Protein AF-A0A106QCA4-F1 (afdb_monomer_lite)

Organism: NCBI:txid101571

Sequence (161 aa):
MGLGQDSAREPAKLKNLRLSDPLVQQKYLNEPDMLRFLRGTYSEACTRGLVKNAADNIRLDAKGRYTDEQKKAAKLLVESNRVWKMTSFEMEALYGAGYLNAANYCDCIMKEVSDQDLVNPKKGLDAVEKISKPAQTACEQNAQETTKRQMDERKKADKKN

pLDDT: mean 80.52, std 16.02, range [28.75, 94.88]

Radius of gyration: 18.07 Å; chains: 1; bounding box: 36×43×49 Å

Structure (mmCIF, N/CA/C/O backbone):
data_AF-A0A106QCA4-F1
#
_entry.id   AF-A0A106QCA4-F1
#
loop_
_atom_site.group_PDB
_atom_site.id
_atom_site.type_symbol
_atom_site.label_atom_id
_atom_site.label_alt_id
_atom_site.label_comp_id
_atom_site.label_asym_id
_atom_site.label_entity_id
_atom_site.label_seq_id
_atom_site.pdbx_PDB_ins_code
_atom_site.Cartn_x
_atom_site.Cartn_y
_atom_site.Cartn_z
_atom_site.occupancy
_atom_site.B_iso_or_equiv
_atom_site.auth_seq_id
_atom_site.auth_comp_id
_atom_site.auth_asym_id
_atom_site.auth_atom_id
_atom_site.pdbx_PDB_model_num
ATOM 1 N N . MET A 1 1 ? -11.775 28.463 -13.783 1.00 31.53 1 MET A N 1
ATOM 2 C CA . MET A 1 1 ? -10.836 27.427 -14.264 1.00 31.53 1 MET A CA 1
ATOM 3 C C . MET A 1 1 ? -10.909 26.284 -13.266 1.00 31.53 1 MET A C 1
ATOM 5 O O . MET A 1 1 ? -10.457 26.450 -12.142 1.00 31.53 1 MET A O 1
ATOM 9 N N . GLY A 1 2 ? -11.686 25.248 -13.592 1.00 28.75 2 GLY A N 1
ATOM 10 C CA . GLY A 1 2 ? -12.191 24.271 -12.623 1.00 28.75 2 GLY A CA 1
ATOM 11 C C . GLY A 1 2 ? -11.191 23.159 -12.326 1.00 28.75 2 GLY A C 1
ATOM 12 O O . GLY A 1 2 ? -10.669 22.534 -13.243 1.00 28.75 2 GLY A O 1
ATOM 13 N N . LEU A 1 3 ? -10.949 22.947 -11.032 1.00 31.91 3 LEU A N 1
ATOM 14 C CA . LEU A 1 3 ? -10.214 21.829 -10.448 1.00 31.91 3 LEU A CA 1
ATOM 15 C C . LEU A 1 3 ? -10.835 20.510 -10.927 1.00 31.91 3 LEU A C 1
ATOM 17 O O . LEU A 1 3 ? -12.044 20.328 -10.802 1.00 31.91 3 LEU A O 1
ATOM 21 N N . GLY A 1 4 ? -10.004 19.632 -11.496 1.00 31.44 4 GLY A N 1
ATOM 22 C CA . GLY A 1 4 ? -10.378 18.370 -12.137 1.00 31.44 4 GLY A CA 1
ATOM 23 C C . GLY A 1 4 ? -11.104 17.388 -11.219 1.00 31.44 4 GLY A C 1
ATOM 24 O O . GLY A 1 4 ? -10.513 16.429 -10.733 1.00 31.44 4 GLY A O 1
ATOM 25 N N . GLN A 1 5 ? -12.403 17.614 -11.038 1.00 37.41 5 GLN A N 1
ATOM 26 C CA . GLN A 1 5 ? -13.389 16.667 -10.526 1.00 37.41 5 GLN A CA 1
ATOM 27 C C . GLN A 1 5 ? -13.937 15.787 -11.656 1.00 37.41 5 GLN A C 1
ATOM 29 O O . GLN A 1 5 ? -15.147 15.628 -11.805 1.00 37.41 5 GLN A O 1
ATOM 34 N N . ASP A 1 6 ? -13.050 15.188 -12.447 1.00 32.44 6 ASP A N 1
ATOM 35 C CA . ASP A 1 6 ? -13.451 14.043 -13.249 1.00 32.44 6 ASP A CA 1
ATOM 36 C C . ASP A 1 6 ? -13.259 12.797 -12.383 1.00 32.44 6 ASP A C 1
ATOM 38 O O . ASP A 1 6 ? -12.152 12.473 -11.954 1.00 32.44 6 ASP A O 1
ATOM 42 N N . SER A 1 7 ? -14.384 12.131 -12.100 1.00 32.94 7 SER A N 1
ATOM 43 C CA . SER A 1 7 ? -14.508 10.771 -11.562 1.00 32.94 7 SER A CA 1
ATOM 44 C C . SER A 1 7 ? -13.364 9.865 -12.011 1.00 32.94 7 SER A C 1
ATOM 46 O O . SER A 1 7 ? -12.904 10.060 -13.132 1.00 32.94 7 SER A O 1
ATOM 48 N N . ALA A 1 8 ? -13.008 8.840 -11.223 1.00 36.81 8 ALA A N 1
ATOM 49 C CA . ALA A 1 8 ? -12.078 7.763 -11.580 1.00 36.81 8 ALA A CA 1
ATOM 50 C C . ALA A 1 8 ? -12.322 7.219 -13.001 1.00 36.81 8 ALA A C 1
ATOM 52 O O . ALA A 1 8 ? -12.963 6.191 -13.211 1.00 36.81 8 ALA A O 1
ATOM 53 N N . ARG A 1 9 ? -11.806 7.926 -14.003 1.00 33.59 9 ARG A N 1
ATOM 54 C CA . ARG A 1 9 ? -11.584 7.388 -15.318 1.00 33.59 9 ARG A CA 1
ATOM 55 C C . ARG A 1 9 ? -10.442 6.436 -15.076 1.00 33.59 9 ARG A C 1
ATOM 57 O O . ARG A 1 9 ? -9.385 6.832 -14.582 1.00 33.59 9 ARG A O 1
ATOM 64 N N . GLU A 1 10 ? -10.718 5.170 -15.369 1.00 34.97 10 GLU A N 1
ATOM 65 C CA . GLU A 1 10 ? -9.694 4.183 -15.673 1.00 34.97 10 GLU A CA 1
ATOM 66 C C . GLU A 1 10 ? -8.482 4.890 -16.297 1.00 34.97 10 GLU A C 1
ATOM 68 O O . GLU A 1 10 ? -8.707 5.770 -17.145 1.00 34.97 10 GLU A O 1
ATOM 73 N N . PRO A 1 11 ? -7.237 4.529 -15.913 1.00 40.16 11 PRO A N 1
ATOM 74 C CA . PRO A 1 11 ? -6.040 4.921 -16.650 1.00 40.16 11 PRO A CA 1
ATOM 75 C C . PRO A 1 11 ? -6.376 5.049 -18.123 1.00 40.16 11 PRO A C 1
ATOM 77 O O . PRO A 1 11 ? -6.956 4.094 -18.649 1.00 40.16 11 PRO A O 1
ATOM 80 N N . ALA A 1 12 ? -6.111 6.212 -18.737 1.00 38.03 12 ALA A N 1
ATOM 81 C CA . ALA A 1 12 ? -6.494 6.504 -20.115 1.00 38.03 12 ALA A CA 1
ATOM 82 C C . ALA A 1 12 ? -6.367 5.226 -20.944 1.00 38.03 12 ALA A C 1
ATOM 84 O O . ALA A 1 12 ? -5.253 4.734 -21.126 1.00 38.03 12 ALA A O 1
ATOM 85 N N . LYS A 1 13 ? -7.511 4.619 -21.316 1.00 39.84 13 LYS A N 1
ATOM 86 C CA . LYS A 1 13 ? -7.515 3.309 -21.966 1.00 39.84 13 LYS A CA 1
ATOM 87 C C . LYS A 1 13 ? -6.639 3.431 -23.197 1.00 39.84 13 LYS A C 1
ATOM 89 O O . LYS A 1 13 ? -7.073 3.967 -24.217 1.00 39.84 13 LYS A O 1
ATOM 94 N N . LEU A 1 14 ? -5.436 2.874 -23.126 1.00 45.75 14 LEU A N 1
ATOM 95 C CA . LEU A 1 14 ? -4.770 2.325 -24.286 1.00 45.75 14 LEU A CA 1
ATOM 96 C C . LEU A 1 14 ? -5.705 1.207 -24.753 1.00 45.75 14 LEU A C 1
ATOM 98 O O . LEU A 1 14 ? -5.630 0.085 -24.261 1.00 45.75 14 LEU A O 1
ATOM 102 N N . LYS A 1 15 ? -6.713 1.565 -25.558 1.00 45.00 15 LYS A N 1
ATOM 103 C CA . LYS A 1 15 ? -7.818 0.687 -25.955 1.00 45.00 15 LYS A CA 1
ATOM 104 C C . LYS A 1 15 ? -7.229 -0.667 -26.384 1.00 45.00 15 LYS A C 1
ATOM 106 O O . LYS A 1 15 ? -6.527 -0.739 -27.383 1.00 45.00 15 LYS A O 1
ATOM 111 N N . ASN A 1 16 ? -7.502 -1.706 -25.590 1.00 53.22 16 ASN A N 1
ATOM 112 C CA . ASN A 1 16 ? -7.106 -3.114 -25.767 1.00 53.22 16 ASN A CA 1
ATOM 113 C C . ASN A 1 16 ? -5.638 -3.512 -25.507 1.00 53.22 16 ASN A C 1
ATOM 115 O O . ASN A 1 16 ? -5.304 -4.682 -25.692 1.00 53.22 16 ASN A O 1
ATOM 119 N N . LEU A 1 17 ? -4.772 -2.616 -25.032 1.00 56.44 17 LEU A N 1
ATOM 120 C CA . LEU A 1 17 ? -3.368 -2.946 -24.772 1.00 56.44 17 LEU A CA 1
ATOM 121 C C . LEU A 1 17 ? -3.192 -3.532 -23.366 1.00 56.44 17 LEU A C 1
ATOM 123 O O . LEU A 1 17 ? -3.406 -2.867 -22.354 1.00 56.44 17 LEU A O 1
ATOM 127 N N . ARG A 1 18 ? -2.823 -4.813 -23.308 1.00 70.38 18 ARG A N 1
ATOM 128 C CA . ARG A 1 18 ? -2.557 -5.527 -22.056 1.00 70.38 18 ARG A CA 1
ATOM 129 C C . ARG A 1 18 ? -1.113 -5.276 -21.640 1.00 70.38 18 ARG A C 1
ATOM 131 O O . ARG A 1 18 ? -0.222 -5.398 -22.468 1.00 70.38 18 ARG A O 1
ATOM 138 N N . LEU A 1 19 ? -0.862 -5.052 -20.350 1.00 74.88 19 LEU A N 1
ATOM 139 C CA . LEU A 1 19 ? 0.504 -4.968 -19.810 1.00 74.88 19 LEU A CA 1
ATOM 140 C C . LEU A 1 19 ? 1.320 -6.257 -20.071 1.00 74.88 19 LEU A C 1
ATOM 142 O O . LEU A 1 19 ? 2.540 -6.256 -20.020 1.00 74.88 19 LEU A O 1
ATOM 146 N N . SER A 1 20 ? 0.661 -7.376 -20.391 1.00 77.75 20 SER A N 1
ATOM 147 C CA . SER A 1 20 ? 1.316 -8.613 -20.833 1.00 77.75 20 SER A CA 1
ATOM 148 C C . SER A 1 20 ? 1.948 -8.535 -22.231 1.00 77.75 20 SER A C 1
ATOM 150 O O . SER A 1 20 ? 2.682 -9.449 -22.593 1.00 77.75 20 SER A O 1
ATOM 152 N N . ASP A 1 21 ? 1.624 -7.517 -23.031 1.00 83.25 21 ASP A N 1
ATOM 153 C CA . ASP A 1 21 ? 2.184 -7.308 -24.367 1.00 83.25 21 ASP A CA 1
ATOM 154 C C . ASP A 1 21 ? 3.584 -6.662 -24.267 1.00 83.25 21 ASP A C 1
ATOM 156 O O . ASP A 1 21 ? 3.709 -5.580 -23.683 1.00 83.25 21 ASP A O 1
ATOM 160 N N . PRO A 1 22 ? 4.639 -7.275 -24.839 1.00 84.81 22 PRO A N 1
ATOM 161 C CA . PRO A 1 22 ? 6.000 -6.739 -24.797 1.00 84.81 22 PRO A CA 1
ATOM 162 C C . PRO A 1 22 ? 6.147 -5.310 -25.339 1.00 84.81 22 PRO A C 1
ATOM 164 O O . PRO A 1 22 ? 6.925 -4.531 -24.789 1.00 84.81 22 PRO A O 1
ATOM 167 N N . LEU A 1 23 ? 5.392 -4.929 -26.377 1.00 85.00 23 LEU A N 1
ATOM 168 C CA . LEU A 1 23 ? 5.458 -3.575 -26.945 1.00 85.00 23 LEU A CA 1
ATOM 169 C C . LEU A 1 23 ? 4.866 -2.538 -25.988 1.00 85.00 23 LEU A C 1
ATOM 171 O O . LEU A 1 23 ? 5.344 -1.407 -25.901 1.00 85.00 23 LEU A O 1
ATOM 175 N N . VAL A 1 24 ? 3.847 -2.937 -25.228 1.00 83.88 24 VAL A N 1
ATOM 176 C CA . VAL A 1 24 ? 3.257 -2.103 -24.179 1.00 83.88 24 VAL A CA 1
ATOM 177 C C . VAL A 1 24 ? 4.254 -1.934 -23.043 1.00 83.88 24 VAL A C 1
ATOM 179 O O . VAL A 1 24 ? 4.491 -0.808 -22.622 1.00 83.88 24 VAL A O 1
ATOM 182 N N . GLN A 1 25 ? 4.901 -3.014 -22.598 1.00 87.25 25 GLN A N 1
ATOM 183 C CA . GLN A 1 25 ? 5.939 -2.955 -21.561 1.00 87.25 25 GLN A CA 1
ATOM 184 C C . GLN A 1 25 ? 7.077 -2.019 -21.956 1.00 87.25 25 GLN A C 1
ATOM 186 O O . GLN A 1 25 ? 7.449 -1.144 -21.180 1.00 87.25 25 GLN A O 1
ATOM 191 N N . GLN A 1 26 ? 7.578 -2.149 -23.186 1.00 86.81 26 GLN A N 1
ATOM 192 C CA . GLN A 1 26 ? 8.628 -1.278 -23.699 1.00 86.81 26 GLN A CA 1
ATOM 193 C C . GLN A 1 26 ? 8.178 0.186 -23.746 1.00 86.81 26 GLN A C 1
ATOM 195 O O . GLN A 1 26 ? 8.954 1.073 -23.403 1.00 86.81 26 GLN A O 1
ATOM 200 N N . LYS A 1 27 ? 6.913 0.451 -24.094 1.00 85.88 27 LYS A N 1
ATOM 201 C CA . LYS A 1 27 ? 6.354 1.803 -24.028 1.00 85.88 27 LYS A CA 1
ATOM 202 C C . LYS A 1 27 ? 6.350 2.353 -22.600 1.00 85.88 27 LYS A C 1
ATOM 204 O O . LYS A 1 27 ? 6.780 3.479 -22.407 1.00 85.88 27 LYS A O 1
ATOM 209 N N . TYR A 1 28 ? 5.927 1.569 -21.605 1.00 86.38 28 TYR A N 1
ATOM 210 C CA . TYR A 1 28 ? 6.001 1.986 -20.198 1.00 86.38 28 TYR A CA 1
ATOM 211 C C . TYR A 1 28 ? 7.444 2.253 -19.751 1.00 86.38 28 TYR A C 1
ATOM 213 O O . TYR A 1 28 ? 7.677 3.225 -19.048 1.00 86.38 28 TYR A O 1
ATOM 221 N N . LEU A 1 29 ? 8.408 1.432 -20.175 1.00 88.12 29 LEU A N 1
ATOM 222 C CA . LEU A 1 29 ? 9.825 1.620 -19.836 1.00 88.12 29 LEU A CA 1
ATOM 223 C C . LEU A 1 29 ? 10.436 2.871 -20.483 1.00 88.12 29 LEU A C 1
ATOM 225 O O . LEU A 1 29 ? 11.321 3.487 -19.898 1.00 88.12 29 LEU A O 1
ATOM 229 N N . ASN A 1 30 ? 9.966 3.248 -21.672 1.00 89.81 30 ASN A N 1
ATOM 230 C CA . ASN A 1 30 ? 10.477 4.401 -22.412 1.00 89.81 30 ASN A CA 1
ATOM 231 C C . ASN A 1 30 ? 9.779 5.723 -22.040 1.00 89.81 30 ASN A C 1
ATOM 233 O O . ASN A 1 30 ? 10.294 6.785 -22.377 1.00 89.81 30 ASN A O 1
ATOM 237 N N . GLU A 1 31 ? 8.623 5.667 -21.370 1.00 89.75 31 GLU A N 1
ATOM 238 C CA . GLU A 1 31 ? 7.780 6.823 -21.039 1.00 89.75 31 GLU A CA 1
ATOM 239 C C . GLU A 1 31 ? 7.694 7.015 -19.511 1.00 89.75 31 GLU A C 1
ATOM 241 O O . GLU A 1 31 ? 6.883 6.355 -18.845 1.00 89.75 31 GLU A O 1
ATOM 246 N N . PRO A 1 32 ? 8.478 7.941 -18.920 1.00 87.06 32 PRO A N 1
ATOM 247 C CA . PRO A 1 32 ? 8.550 8.120 -17.467 1.00 87.06 32 PRO A CA 1
ATOM 248 C C . PRO A 1 32 ? 7.200 8.393 -16.794 1.00 87.06 32 PRO A C 1
ATOM 250 O O . PRO A 1 32 ? 6.940 7.891 -15.700 1.00 87.06 32 PRO A O 1
ATOM 253 N N . ASP A 1 33 ? 6.310 9.144 -17.446 1.00 85.44 33 ASP A N 1
ATOM 254 C CA . ASP A 1 33 ? 4.983 9.451 -16.901 1.00 85.44 33 ASP A CA 1
ATOM 255 C C . ASP A 1 33 ? 4.071 8.220 -16.865 1.00 85.44 33 ASP A C 1
ATOM 257 O O . ASP A 1 33 ? 3.316 8.027 -15.908 1.00 85.44 33 ASP A O 1
ATOM 261 N N . MET A 1 34 ? 4.170 7.342 -17.867 1.00 85.06 34 MET A N 1
ATOM 262 C CA . MET A 1 34 ? 3.430 6.080 -17.881 1.00 85.06 34 MET A CA 1
ATOM 263 C C . MET A 1 34 ? 3.921 5.148 -16.777 1.00 85.06 34 MET A C 1
ATOM 265 O O . MET A 1 34 ? 3.115 4.536 -16.072 1.00 85.06 34 MET A O 1
ATOM 269 N N . LEU A 1 35 ? 5.237 5.067 -16.590 1.00 84.56 35 LEU A N 1
ATOM 270 C CA . LEU A 1 35 ? 5.848 4.291 -15.520 1.00 84.56 35 LEU A CA 1
ATOM 271 C C . LEU A 1 35 ? 5.472 4.829 -14.135 1.00 84.56 35 LEU A C 1
ATOM 273 O O . LEU A 1 35 ? 5.107 4.060 -13.245 1.00 84.56 35 LEU A O 1
ATOM 277 N N . ARG A 1 36 ? 5.484 6.155 -13.961 1.00 85.31 36 ARG A N 1
ATOM 278 C CA . ARG A 1 36 ? 5.032 6.818 -12.733 1.00 85.31 36 ARG A CA 1
ATOM 279 C C . ARG A 1 36 ? 3.566 6.514 -12.446 1.00 85.31 36 ARG A C 1
ATOM 281 O O . ARG A 1 36 ? 3.217 6.212 -11.307 1.00 85.31 36 ARG A O 1
ATOM 288 N N . PHE A 1 37 ? 2.719 6.561 -13.470 1.00 85.75 37 PHE A N 1
ATOM 289 C CA . PHE A 1 37 ? 1.311 6.209 -13.349 1.00 85.75 37 PHE A CA 1
ATOM 290 C C . PHE A 1 37 ? 1.124 4.737 -12.934 1.00 85.75 37 PHE A C 1
ATOM 292 O O . PHE A 1 37 ? 0.326 4.434 -12.043 1.00 85.75 37 PHE A O 1
ATOM 299 N N . LEU A 1 38 ? 1.883 3.817 -13.540 1.00 84.81 38 LEU A N 1
ATOM 300 C CA . LEU A 1 38 ? 1.852 2.395 -13.193 1.00 84.81 38 LEU A CA 1
ATOM 301 C C . LEU A 1 38 ? 2.275 2.165 -11.737 1.00 84.81 38 LEU A C 1
ATOM 303 O O . LEU A 1 38 ? 1.561 1.492 -10.996 1.00 84.81 38 LEU A O 1
ATOM 307 N N . ARG A 1 39 ? 3.389 2.778 -11.313 1.00 86.44 39 ARG A N 1
ATOM 308 C CA . ARG A 1 39 ? 3.867 2.758 -9.921 1.00 86.44 39 A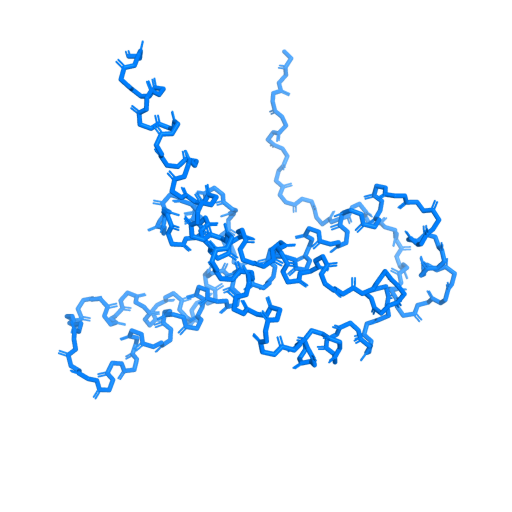RG A CA 1
ATOM 309 C C . ARG A 1 39 ? 2.786 3.251 -8.961 1.00 86.44 39 ARG A C 1
ATOM 311 O O . ARG A 1 39 ? 2.455 2.536 -8.023 1.00 86.44 39 ARG A O 1
ATOM 318 N N . GLY A 1 40 ? 2.167 4.398 -9.247 1.00 84.94 40 GLY A N 1
ATOM 319 C CA . GLY A 1 40 ? 1.075 4.935 -8.428 1.00 84.94 40 GLY A CA 1
ATOM 320 C C . GLY A 1 40 ? -0.138 4.002 -8.346 1.00 84.94 40 GLY A C 1
ATOM 321 O O . GLY A 1 40 ? -0.733 3.854 -7.283 1.00 84.94 40 GLY A O 1
ATOM 322 N N . THR A 1 41 ? -0.468 3.307 -9.437 1.00 84.38 41 THR A N 1
ATOM 323 C CA . THR A 1 41 ? -1.564 2.324 -9.452 1.00 84.38 41 THR A CA 1
ATOM 324 C C . THR A 1 41 ? -1.271 1.138 -8.528 1.00 84.38 41 THR A C 1
ATOM 326 O O . THR A 1 41 ? -2.145 0.717 -7.768 1.00 84.38 41 THR A O 1
ATOM 329 N N . TYR A 1 42 ? -0.045 0.607 -8.557 1.00 83.69 42 TYR A N 1
ATOM 330 C CA . TYR A 1 42 ? 0.354 -0.477 -7.658 1.00 83.69 42 TYR A CA 1
ATOM 331 C C . TYR A 1 42 ? 0.461 -0.023 -6.199 1.00 83.69 42 TYR A C 1
ATOM 333 O O . TYR A 1 42 ? 0.002 -0.750 -5.317 1.00 83.69 42 TYR A O 1
ATOM 341 N N . SER A 1 43 ? 0.996 1.175 -5.939 1.00 86.88 43 SER A N 1
ATOM 342 C CA . SER A 1 43 ? 1.029 1.760 -4.595 1.00 86.88 43 SER A CA 1
ATOM 343 C C . SER A 1 43 ? -0.371 1.847 -3.996 1.00 86.88 43 SER A C 1
ATOM 345 O O . SER A 1 43 ? -0.606 1.337 -2.905 1.00 86.88 43 SER A O 1
ATOM 347 N N . GLU A 1 44 ? -1.328 2.404 -4.739 1.00 84.31 44 GLU A N 1
ATOM 348 C CA . GLU A 1 44 ? -2.718 2.544 -4.301 1.00 84.31 44 GLU A CA 1
ATOM 349 C C . GLU A 1 44 ? -3.371 1.178 -4.020 1.00 84.31 44 GLU A C 1
ATOM 351 O O . GLU A 1 44 ? -4.068 0.997 -3.016 1.00 84.31 44 GLU A O 1
ATOM 356 N N . ALA A 1 45 ? -3.119 0.183 -4.878 1.00 84.38 45 ALA A N 1
ATOM 357 C CA . ALA A 1 45 ? -3.604 -1.179 -4.671 1.00 84.38 45 ALA A CA 1
ATOM 358 C C . ALA A 1 45 ? -2.997 -1.824 -3.411 1.00 84.38 45 ALA A C 1
ATOM 360 O O . ALA A 1 45 ? -3.721 -2.446 -2.629 1.00 84.38 45 ALA A O 1
ATOM 361 N N . CYS A 1 46 ? -1.696 -1.632 -3.178 1.00 86.56 46 CYS A N 1
ATOM 362 C CA . CYS A 1 46 ? -1.004 -2.061 -1.963 1.00 86.56 46 CYS A CA 1
ATOM 363 C C . CYS A 1 46 ? -1.625 -1.410 -0.716 1.00 86.56 46 CYS A C 1
ATOM 3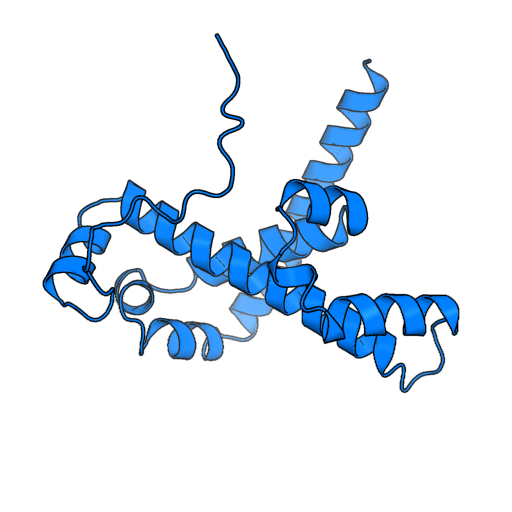65 O O . CYS A 1 46 ? -1.990 -2.110 0.231 1.00 86.56 46 CYS A O 1
ATOM 367 N N . THR A 1 47 ? -1.847 -0.094 -0.736 1.00 87.00 47 THR A N 1
ATOM 368 C CA . THR A 1 47 ? -2.421 0.654 0.391 1.00 87.00 47 THR A CA 1
ATOM 369 C C . THR A 1 47 ? -3.818 0.150 0.740 1.00 87.00 47 THR A C 1
ATOM 371 O O . THR A 1 47 ? -4.122 -0.110 1.906 1.00 87.00 47 THR A O 1
ATOM 374 N N . ARG A 1 48 ? -4.665 -0.069 -0.270 1.00 85.44 48 ARG A N 1
ATOM 375 C CA . ARG A 1 48 ? -6.007 -0.649 -0.092 1.00 85.44 48 ARG A CA 1
ATOM 376 C C . ARG A 1 48 ? -5.952 -2.068 0.455 1.00 85.44 48 ARG A C 1
ATOM 378 O O . ARG A 1 48 ? -6.746 -2.404 1.333 1.00 85.44 48 ARG A O 1
ATOM 385 N N . GLY A 1 49 ? -5.006 -2.879 -0.013 1.00 86.31 49 GLY A N 1
ATOM 386 C CA . GLY A 1 49 ? -4.748 -4.213 0.525 1.00 86.31 49 GLY A CA 1
ATOM 387 C C . GLY A 1 49 ? -4.424 -4.181 2.020 1.00 86.31 49 GLY A C 1
ATOM 388 O O . GLY A 1 49 ? -5.042 -4.910 2.796 1.00 86.31 49 GLY A O 1
ATOM 389 N N . LEU A 1 50 ? -3.533 -3.280 2.447 1.00 86.88 50 LEU A N 1
ATOM 390 C CA . LEU A 1 50 ? -3.180 -3.105 3.860 1.00 86.88 50 LEU A CA 1
ATOM 391 C C . LEU A 1 50 ? -4.378 -2.667 4.709 1.00 86.88 50 LEU A C 1
ATOM 393 O O . LEU A 1 50 ? -4.619 -3.241 5.772 1.00 86.88 50 LEU A O 1
ATOM 397 N N . VAL A 1 51 ? -5.172 -1.705 4.231 1.00 85.62 51 VAL A N 1
ATOM 398 C CA . VAL A 1 51 ? -6.378 -1.247 4.940 1.00 85.62 51 VAL A CA 1
ATOM 399 C C . VAL A 1 51 ? -7.424 -2.358 5.038 1.00 85.62 51 VAL A C 1
ATOM 401 O O . VAL A 1 51 ? -8.008 -2.562 6.104 1.00 85.62 51 VAL A O 1
ATOM 404 N N . LYS A 1 52 ? -7.633 -3.125 3.962 1.00 86.62 52 LYS A N 1
ATOM 405 C CA . LYS A 1 52 ? -8.529 -4.286 3.984 1.00 86.62 52 LYS A CA 1
ATOM 406 C C . LYS A 1 52 ? -8.053 -5.329 4.996 1.00 86.62 52 LYS A C 1
ATOM 408 O O . LYS A 1 52 ? -8.864 -5.796 5.788 1.00 86.62 52 LYS A O 1
ATOM 413 N N . ASN A 1 53 ? -6.762 -5.660 5.012 1.00 85.94 53 ASN A N 1
ATOM 414 C CA . ASN A 1 53 ? -6.197 -6.625 5.959 1.00 85.94 53 ASN A CA 1
ATOM 415 C C . ASN A 1 53 ? -6.327 -6.141 7.412 1.00 85.94 53 ASN A C 1
ATOM 417 O O . ASN A 1 53 ? -6.637 -6.928 8.305 1.00 85.94 53 ASN A O 1
ATOM 421 N N . ALA A 1 54 ? -6.151 -4.841 7.660 1.00 85.94 54 ALA A N 1
ATOM 422 C CA . ALA A 1 54 ? -6.394 -4.250 8.972 1.00 85.94 54 ALA A CA 1
ATOM 423 C C . ALA A 1 54 ? -7.870 -4.375 9.391 1.00 85.94 54 ALA A C 1
ATOM 425 O O . ALA A 1 54 ? -8.150 -4.780 10.520 1.00 85.94 54 ALA A O 1
ATOM 426 N N . ALA A 1 55 ? -8.813 -4.104 8.482 1.00 86.12 55 ALA A N 1
ATOM 427 C CA . ALA A 1 55 ? -10.239 -4.302 8.735 1.00 86.12 55 ALA A CA 1
ATOM 428 C C . ALA A 1 55 ? -10.579 -5.782 8.992 1.00 86.12 55 ALA A C 1
ATOM 430 O O . ALA A 1 55 ? -11.315 -6.091 9.927 1.00 86.12 55 ALA A O 1
ATOM 431 N N . ASP A 1 56 ? -9.990 -6.710 8.236 1.00 86.44 56 ASP A N 1
ATOM 432 C CA . ASP A 1 56 ? -10.144 -8.150 8.464 1.00 86.44 56 ASP A CA 1
ATOM 433 C C . ASP A 1 56 ? -9.631 -8.576 9.853 1.00 86.44 56 ASP A C 1
ATOM 435 O O . ASP A 1 56 ? -10.294 -9.344 10.550 1.00 86.44 56 ASP A O 1
ATOM 439 N N . ASN A 1 57 ? -8.511 -8.016 10.317 1.00 87.12 57 ASN A N 1
ATOM 440 C CA . ASN A 1 57 ? -7.988 -8.279 11.661 1.00 87.12 57 ASN A CA 1
ATOM 441 C C . ASN A 1 57 ? -8.899 -7.745 12.779 1.00 87.12 57 ASN A C 1
ATOM 443 O O . ASN A 1 57 ? -9.031 -8.394 13.817 1.00 87.12 57 ASN A O 1
ATOM 447 N N . ILE A 1 58 ? -9.543 -6.589 12.575 1.00 87.75 58 ILE A N 1
ATOM 448 C CA . ILE A 1 58 ? -10.548 -6.049 13.509 1.00 87.75 58 ILE A CA 1
ATOM 449 C C . ILE A 1 58 ? -11.793 -6.934 13.512 1.00 87.75 58 ILE A C 1
ATOM 451 O O . ILE A 1 58 ? -12.341 -7.216 14.570 1.00 87.75 58 ILE A O 1
ATOM 455 N N . ARG A 1 59 ? -12.235 -7.402 12.341 1.00 87.25 59 ARG A N 1
ATOM 456 C CA . ARG A 1 59 ? -13.391 -8.297 12.208 1.00 87.25 59 ARG A CA 1
ATOM 457 C C . ARG A 1 59 ? -13.184 -9.611 12.962 1.00 87.25 59 ARG A C 1
ATOM 459 O O . ARG A 1 59 ? -14.112 -10.084 13.611 1.00 87.25 59 ARG A O 1
ATOM 466 N N . LEU A 1 60 ? -11.996 -10.206 12.843 1.00 88.31 60 LEU A N 1
ATOM 467 C CA . LEU A 1 60 ? -11.667 -11.485 13.478 1.00 88.31 60 LEU A CA 1
ATOM 468 C C . LEU A 1 60 ? -11.364 -11.346 14.974 1.00 88.31 60 LEU A C 1
ATOM 470 O O . LEU A 1 60 ? -11.624 -12.284 15.717 1.00 88.31 60 LEU A O 1
ATOM 474 N N . ASP A 1 61 ? -10.802 -10.206 15.394 1.00 84.38 61 ASP A N 1
ATOM 475 C CA . ASP A 1 61 ? -10.447 -9.837 16.772 1.00 84.38 61 ASP A CA 1
ATOM 476 C C . ASP A 1 61 ? -10.142 -11.013 17.715 1.00 84.38 61 ASP A C 1
ATOM 478 O O . ASP A 1 61 ? -10.746 -11.170 18.778 1.00 84.38 61 ASP A O 1
ATOM 482 N N . ALA A 1 62 ? -9.145 -11.825 17.359 1.00 78.75 62 ALA A N 1
ATOM 483 C CA . ALA A 1 62 ? -8.738 -12.981 18.162 1.00 78.75 62 ALA A CA 1
ATOM 484 C C . ALA A 1 62 ? -8.282 -12.613 19.592 1.00 78.75 62 ALA A C 1
ATOM 486 O O . ALA A 1 62 ? -8.103 -13.490 20.431 1.00 78.75 62 ALA A O 1
ATOM 487 N N . LYS A 1 63 ? -8.054 -11.320 19.864 1.00 84.50 63 LYS A N 1
ATOM 488 C CA . LYS A 1 63 ? -7.537 -10.793 21.132 1.00 84.50 63 LYS A CA 1
ATOM 489 C C . LYS A 1 63 ? -8.590 -10.049 21.963 1.00 84.50 63 LYS A C 1
ATOM 491 O O . LYS A 1 63 ? -8.229 -9.527 23.011 1.00 84.50 63 LYS A O 1
ATOM 496 N N . GLY A 1 64 ? -9.844 -9.962 21.510 1.00 85.56 64 GLY A N 1
ATOM 497 C CA . GLY A 1 64 ? -10.921 -9.286 22.246 1.00 85.56 64 GLY A CA 1
ATOM 498 C C . GLY A 1 64 ? -10.691 -7.787 22.483 1.00 85.56 64 GLY A C 1
ATOM 499 O O . GLY A 1 64 ? -11.124 -7.261 23.503 1.00 85.56 64 GLY A O 1
ATOM 500 N N . ARG A 1 65 ? -9.955 -7.105 21.597 1.00 89.88 65 ARG A N 1
ATOM 501 C CA . ARG A 1 65 ? -9.541 -5.701 21.773 1.00 89.88 65 ARG A CA 1
ATOM 502 C C . ARG A 1 65 ? -10.552 -4.687 21.244 1.00 89.88 65 ARG A C 1
ATOM 504 O O . ARG A 1 65 ? -10.411 -3.506 21.549 1.00 89.88 65 ARG A O 1
ATOM 511 N N . TYR A 1 66 ? -11.513 -5.115 20.429 1.00 88.50 66 TYR A N 1
ATOM 512 C CA . TYR A 1 66 ? -12.443 -4.222 19.735 1.00 88.50 66 TYR A CA 1
ATOM 513 C C . TYR A 1 66 ? -13.883 -4.440 20.202 1.00 88.50 66 TYR A C 1
ATOM 515 O O . TYR A 1 66 ? -14.264 -5.548 20.580 1.00 88.50 66 TYR A O 1
ATOM 523 N N . THR A 1 67 ? -14.698 -3.386 20.153 1.00 90.38 67 THR A N 1
ATOM 524 C CA . THR A 1 67 ? -16.129 -3.467 20.479 1.00 90.38 67 THR A CA 1
ATOM 525 C C . THR A 1 67 ? -16.908 -4.185 19.374 1.00 90.38 67 THR A C 1
ATOM 527 O O . THR A 1 67 ? -16.471 -4.245 18.221 1.00 90.38 67 THR A O 1
ATOM 530 N N . ASP A 1 68 ? -18.097 -4.701 19.688 1.00 89.56 68 ASP A N 1
ATOM 531 C CA . ASP A 1 68 ? -18.945 -5.377 18.695 1.00 89.56 68 ASP A CA 1
ATOM 532 C C . ASP A 1 68 ? -19.379 -4.445 17.555 1.00 89.56 68 ASP A C 1
ATOM 534 O O . ASP A 1 68 ? -19.467 -4.864 16.399 1.00 89.56 68 ASP A O 1
ATOM 538 N N . GLU A 1 69 ? -19.576 -3.159 17.847 1.00 89.06 69 GLU A N 1
ATOM 539 C CA . GLU A 1 69 ? -19.850 -2.136 16.835 1.00 89.06 69 GLU A CA 1
ATOM 540 C C . GLU A 1 69 ? -18.676 -1.973 15.863 1.00 89.06 69 GLU A C 1
ATOM 542 O O . GLU A 1 69 ? -18.876 -1.956 14.646 1.00 89.06 69 GLU A O 1
ATOM 547 N N . GLN A 1 70 ? -17.443 -1.937 16.379 1.00 87.19 70 GLN A N 1
ATOM 548 C CA . GLN A 1 70 ? -16.232 -1.862 15.558 1.00 87.19 70 GLN A CA 1
ATOM 549 C C . GLN A 1 70 ? -16.060 -3.117 14.695 1.00 87.19 70 GLN A C 1
ATOM 551 O O . GLN A 1 70 ? -15.767 -3.008 13.502 1.00 87.19 70 GLN A O 1
ATOM 556 N N . LYS A 1 71 ? -16.309 -4.307 15.255 1.00 88.81 71 LYS A N 1
ATOM 557 C CA . LYS A 1 71 ? -16.276 -5.578 14.508 1.00 88.81 71 LYS A CA 1
ATOM 558 C C . LYS A 1 71 ? -17.321 -5.609 13.400 1.00 88.81 71 LYS A C 1
ATOM 560 O O . LYS A 1 71 ? -17.023 -6.029 12.282 1.00 88.81 71 LYS A O 1
ATOM 565 N N . LYS A 1 72 ? -18.539 -5.135 13.679 1.00 89.69 72 LYS A N 1
ATOM 566 C CA . LYS A 1 72 ? -19.636 -5.065 12.705 1.00 89.69 72 LYS A CA 1
ATOM 567 C C . LYS A 1 72 ? -19.330 -4.078 11.579 1.00 89.69 72 LYS A C 1
ATOM 569 O O . LYS A 1 72 ? -19.537 -4.412 10.414 1.00 89.69 72 LYS A O 1
ATOM 574 N N . ALA A 1 73 ? -18.789 -2.904 11.900 1.00 86.25 73 ALA A N 1
ATOM 575 C CA . ALA A 1 73 ? -18.347 -1.934 10.900 1.00 86.25 73 ALA A CA 1
ATOM 576 C C . ALA A 1 73 ? -17.223 -2.503 10.017 1.00 86.25 73 ALA A C 1
ATOM 578 O O . ALA A 1 73 ? -17.299 -2.430 8.790 1.00 86.25 73 ALA A O 1
ATOM 579 N N . ALA A 1 74 ? -16.223 -3.151 10.621 1.00 85.94 74 ALA A N 1
ATOM 580 C CA . ALA A 1 74 ? -15.139 -3.806 9.894 1.00 85.94 74 ALA A CA 1
ATOM 581 C C . ALA A 1 74 ? -15.648 -4.933 8.978 1.00 85.94 74 ALA A C 1
ATOM 583 O O . ALA A 1 74 ? -15.250 -5.015 7.816 1.00 85.94 74 ALA A O 1
ATOM 584 N N . LYS A 1 75 ? -16.593 -5.750 9.462 1.00 89.31 75 LYS A N 1
ATOM 585 C CA . LYS A 1 75 ? -17.271 -6.779 8.663 1.00 89.31 75 LYS A CA 1
ATOM 586 C C . LYS A 1 75 ? -17.943 -6.187 7.426 1.00 89.31 75 LYS A C 1
ATOM 588 O O . LYS A 1 75 ? -17.701 -6.669 6.324 1.00 89.31 75 LYS A O 1
ATOM 593 N N . LEU A 1 76 ? -18.723 -5.118 7.593 1.00 87.00 76 LEU A N 1
ATOM 594 C CA . LEU A 1 76 ? -19.395 -4.443 6.480 1.00 87.00 76 LEU A CA 1
ATOM 595 C C . LEU A 1 76 ? -18.393 -3.911 5.451 1.00 87.00 76 LEU A C 1
ATOM 597 O O . LEU A 1 76 ? -18.612 -4.074 4.252 1.00 87.00 76 LEU A O 1
ATOM 601 N N . LEU A 1 77 ? -17.285 -3.313 5.895 1.00 84.12 77 LEU A N 1
ATOM 602 C CA . LEU A 1 77 ? -16.245 -2.786 5.006 1.00 84.12 77 LEU A CA 1
ATOM 603 C C . LEU A 1 77 ? -15.583 -3.883 4.159 1.00 84.12 77 LEU A C 1
ATOM 605 O O . LEU A 1 77 ? -15.362 -3.675 2.962 1.00 84.12 77 LEU A O 1
ATOM 609 N N . VAL A 1 78 ? -15.297 -5.039 4.765 1.00 83.62 78 VAL A N 1
ATOM 610 C CA . VAL A 1 78 ? -14.686 -6.189 4.084 1.00 83.62 78 VAL A CA 1
ATOM 611 C C . VAL A 1 78 ? -15.677 -6.851 3.126 1.00 83.62 78 VAL A C 1
ATOM 613 O O . VAL A 1 78 ? -15.372 -6.993 1.944 1.00 83.62 78 VAL A O 1
ATOM 616 N N . GLU A 1 79 ? -16.866 -7.231 3.601 1.00 85.50 79 GLU A N 1
ATOM 617 C CA . GLU A 1 79 ? -17.831 -8.026 2.822 1.00 85.50 79 GLU A CA 1
ATOM 618 C C . GLU A 1 79 ? -18.428 -7.246 1.644 1.00 85.50 79 GLU A C 1
ATOM 620 O O . GLU A 1 79 ? -18.672 -7.811 0.581 1.00 85.50 79 GLU A O 1
ATOM 625 N N . SER A 1 80 ? -18.610 -5.929 1.784 1.00 84.44 80 SER A N 1
ATOM 626 C CA . SER A 1 80 ? -19.100 -5.073 0.689 1.00 84.44 80 SER A CA 1
ATOM 627 C C . SER A 1 80 ? -18.014 -4.660 -0.316 1.00 84.44 80 SER A C 1
ATOM 629 O O . SER A 1 80 ? -18.298 -3.969 -1.310 1.00 84.44 80 SER A O 1
ATOM 631 N N . ASN A 1 81 ? -16.766 -5.065 -0.058 1.00 83.12 81 ASN A N 1
ATOM 632 C CA . ASN A 1 81 ? -15.577 -4.659 -0.796 1.00 83.12 81 ASN A CA 1
ATOM 633 C C . ASN A 1 81 ? -15.407 -3.125 -0.856 1.00 83.12 81 ASN A C 1
ATOM 635 O O . ASN A 1 81 ? -14.903 -2.580 -1.841 1.00 83.12 81 ASN A O 1
ATOM 639 N N . ARG A 1 82 ? -15.876 -2.402 0.174 1.00 82.75 82 ARG A N 1
ATOM 640 C CA . ARG A 1 82 ? -15.954 -0.930 0.171 1.00 82.75 82 ARG A CA 1
ATOM 641 C C . ARG A 1 82 ? -14.579 -0.278 0.072 1.00 82.75 82 ARG A C 1
ATOM 643 O O . ARG A 1 82 ? -14.456 0.723 -0.625 1.00 82.75 82 ARG A O 1
ATOM 650 N N . VAL A 1 83 ? -13.550 -0.880 0.670 1.00 81.12 83 VAL A N 1
ATOM 651 C CA . VAL A 1 83 ? -12.152 -0.406 0.598 1.00 81.12 83 VAL A CA 1
ATOM 652 C C . VAL A 1 83 ? -11.668 -0.237 -0.848 1.00 81.12 83 VAL A C 1
ATOM 654 O O . VAL A 1 83 ? -10.948 0.708 -1.150 1.00 81.12 83 VAL A O 1
ATOM 657 N N . TRP A 1 84 ? -12.116 -1.086 -1.775 1.00 83.62 84 TRP A N 1
ATOM 658 C CA . TRP A 1 84 ? -11.749 -0.995 -3.195 1.00 83.62 84 TRP A CA 1
ATOM 659 C C . TRP A 1 84 ? -12.604 -0.013 -3.998 1.00 83.62 84 TRP A C 1
ATOM 661 O O . TRP A 1 84 ? -12.242 0.342 -5.112 1.00 83.62 84 TRP A O 1
ATOM 671 N N . LYS A 1 85 ? -13.738 0.426 -3.443 1.00 84.69 85 LYS A N 1
ATOM 672 C CA . LYS A 1 85 ? -14.688 1.339 -4.098 1.00 84.69 85 LYS A CA 1
ATOM 673 C C . LYS A 1 85 ? -14.554 2.788 -3.628 1.00 84.69 85 LYS A C 1
ATOM 675 O O . LYS A 1 85 ? -15.136 3.667 -4.250 1.00 84.69 85 LYS A O 1
ATOM 680 N N . MET A 1 86 ? -13.864 3.030 -2.515 1.00 80.62 86 MET A N 1
ATOM 681 C CA . MET A 1 86 ? -13.649 4.378 -1.982 1.00 80.62 86 MET A CA 1
ATOM 682 C C . MET A 1 86 ? -12.569 5.114 -2.769 1.00 80.62 86 MET A C 1
ATOM 684 O O . MET A 1 86 ? -11.599 4.516 -3.215 1.00 80.62 86 MET A O 1
ATOM 688 N N . THR A 1 87 ? -12.704 6.417 -2.931 1.00 83.19 87 THR A N 1
ATOM 689 C CA . THR A 1 87 ? -11.640 7.294 -3.428 1.00 83.19 87 THR A CA 1
ATOM 690 C C . THR A 1 87 ? -10.540 7.453 -2.378 1.00 83.19 87 THR A C 1
ATOM 692 O O . THR A 1 87 ? -10.773 7.242 -1.188 1.00 83.19 87 THR A O 1
ATOM 695 N N . SER A 1 88 ? -9.340 7.861 -2.794 1.00 76.56 88 SER A N 1
ATOM 696 C CA . SER A 1 88 ? -8.243 8.156 -1.862 1.00 76.56 88 SER A CA 1
ATOM 697 C C . SER A 1 88 ? -8.622 9.254 -0.856 1.00 76.56 88 SER A C 1
ATOM 699 O O . SER A 1 88 ? -8.223 9.180 0.298 1.00 76.56 88 SER A O 1
ATOM 701 N N . PHE A 1 89 ? -9.475 10.209 -1.250 1.00 81.19 89 PHE A N 1
ATOM 702 C CA . PHE A 1 89 ? -10.029 11.226 -0.349 1.00 81.19 89 PHE A CA 1
ATOM 703 C C . PHE A 1 89 ? -10.948 10.624 0.726 1.00 81.19 89 PHE A C 1
ATOM 705 O O . PHE A 1 89 ? -10.796 10.929 1.905 1.00 81.19 89 PHE A O 1
ATOM 712 N N . GLU A 1 90 ? -11.878 9.741 0.346 1.00 82.31 90 GLU A N 1
ATOM 713 C CA . GLU A 1 90 ? -12.740 9.042 1.314 1.00 82.31 90 GLU A CA 1
ATOM 714 C C . GLU A 1 90 ? -11.913 8.169 2.268 1.00 82.31 90 GLU A C 1
ATOM 716 O O . GLU A 1 90 ? -12.179 8.131 3.468 1.00 82.31 90 GLU A O 1
ATOM 721 N N . MET A 1 91 ? -10.889 7.490 1.747 1.00 84.06 91 MET A N 1
ATOM 722 C CA . MET A 1 91 ? -9.971 6.680 2.549 1.00 84.06 91 MET A CA 1
ATOM 723 C C . MET A 1 91 ? -9.202 7.542 3.550 1.00 84.06 91 MET A C 1
ATOM 725 O O . MET A 1 91 ? -9.118 7.207 4.729 1.00 84.06 91 MET A O 1
ATOM 729 N N . GLU A 1 92 ? -8.668 8.671 3.101 1.00 81.62 92 GLU A N 1
ATOM 730 C CA . GLU A 1 92 ? -7.960 9.603 3.964 1.00 81.62 92 GLU A CA 1
ATOM 731 C C . GLU A 1 92 ? -8.883 10.206 5.031 1.00 81.62 92 GLU A C 1
ATOM 733 O O . GLU A 1 92 ? -8.495 10.287 6.192 1.00 81.62 92 GLU A O 1
ATOM 738 N N . ALA A 1 93 ? -10.123 10.555 4.687 1.00 83.06 93 ALA A N 1
ATOM 739 C CA . ALA A 1 93 ? -11.094 11.068 5.651 1.00 83.06 93 ALA A CA 1
ATOM 740 C C . ALA A 1 93 ? -11.455 10.032 6.733 1.00 83.06 93 ALA A C 1
ATOM 742 O O . ALA A 1 93 ? -11.623 10.386 7.898 1.00 83.06 93 ALA A O 1
ATOM 743 N N . LEU A 1 94 ? -11.564 8.753 6.361 1.00 80.50 94 LEU A N 1
ATOM 744 C CA . LEU A 1 94 ? -11.980 7.682 7.273 1.00 80.50 94 LEU A CA 1
ATOM 745 C C . LEU A 1 94 ? -10.835 7.114 8.115 1.00 80.50 94 LEU A C 1
ATOM 747 O O . LEU A 1 94 ? -11.028 6.790 9.285 1.00 80.50 94 LEU A O 1
ATOM 751 N N . TYR A 1 95 ? -9.654 6.959 7.522 1.00 81.94 95 TYR A N 1
ATOM 752 C CA . TYR A 1 95 ? -8.516 6.284 8.151 1.00 81.94 95 TYR A CA 1
ATOM 753 C C . TYR A 1 95 ? -7.381 7.247 8.525 1.00 81.94 95 TYR A C 1
ATOM 755 O O . TYR A 1 95 ? -6.451 6.850 9.233 1.00 81.94 95 TYR A O 1
ATOM 763 N N . GLY A 1 96 ? -7.437 8.502 8.070 1.00 86.00 96 GLY A N 1
ATOM 764 C CA . GLY A 1 96 ? -6.509 9.572 8.426 1.00 86.00 96 GLY A CA 1
ATOM 765 C C . GLY A 1 96 ? -5.047 9.178 8.246 1.00 86.00 96 GLY A C 1
ATOM 766 O O . GLY A 1 96 ? -4.624 8.675 7.202 1.00 86.00 96 GLY A O 1
ATOM 767 N N . ALA A 1 97 ? -4.276 9.360 9.319 1.00 86.88 97 ALA A N 1
ATOM 768 C CA . ALA A 1 97 ? -2.861 9.007 9.370 1.00 86.88 97 ALA A CA 1
ATOM 769 C C . ALA A 1 97 ? -2.588 7.520 9.077 1.00 86.88 97 ALA A C 1
ATOM 771 O O . ALA A 1 97 ? -1.509 7.193 8.595 1.00 86.88 97 ALA A O 1
ATOM 772 N N . GLY A 1 98 ? -3.542 6.617 9.338 1.00 86.06 98 GLY A N 1
ATOM 773 C CA . GLY A 1 98 ? -3.385 5.191 9.045 1.00 86.06 98 GLY A CA 1
ATOM 774 C C . GLY A 1 98 ? -3.322 4.905 7.544 1.00 86.06 98 GLY A C 1
ATOM 775 O O . GLY A 1 98 ? -2.457 4.151 7.100 1.00 86.06 98 GLY A O 1
ATOM 776 N N . TYR A 1 99 ? -4.184 5.555 6.758 1.00 89.00 99 TYR A N 1
ATOM 777 C CA . TYR A 1 99 ? -4.133 5.473 5.296 1.00 89.00 99 TYR A CA 1
ATOM 778 C C . TYR A 1 99 ? -2.888 6.158 4.742 1.00 89.00 99 TYR A C 1
ATOM 780 O O . TYR A 1 99 ? -2.202 5.582 3.904 1.00 89.00 99 TYR A O 1
ATOM 788 N N . LEU A 1 100 ? -2.552 7.340 5.262 1.00 89.56 100 LEU A N 1
ATOM 789 C CA . LEU A 1 100 ? -1.374 8.086 4.828 1.00 89.56 100 LEU A CA 1
ATOM 790 C C . LEU A 1 100 ? -0.070 7.309 5.082 1.00 89.56 100 LEU A C 1
ATOM 792 O O . LEU A 1 100 ? 0.792 7.247 4.211 1.00 89.56 100 LEU A O 1
ATOM 796 N N . ASN A 1 101 ? 0.042 6.638 6.232 1.00 93.19 101 ASN A N 1
ATOM 797 C CA . ASN A 1 101 ? 1.175 5.763 6.530 1.00 93.19 101 ASN A CA 1
ATOM 798 C C . ASN A 1 101 ? 1.249 4.568 5.581 1.00 93.19 101 ASN A C 1
ATOM 800 O O . ASN A 1 101 ? 2.319 4.258 5.065 1.00 93.19 101 ASN A O 1
ATOM 804 N N . ALA A 1 102 ? 0.114 3.920 5.314 1.00 90.19 102 ALA A N 1
ATOM 805 C CA . ALA A 1 102 ? 0.061 2.816 4.364 1.00 90.19 102 ALA A CA 1
ATOM 806 C C . ALA A 1 102 ? 0.399 3.271 2.930 1.00 90.19 102 ALA A C 1
ATOM 808 O O . ALA A 1 102 ? 1.049 2.526 2.200 1.00 90.19 102 ALA A O 1
ATOM 809 N N . ALA A 1 103 ? 0.013 4.487 2.535 1.00 91.06 103 ALA A N 1
ATOM 810 C CA . ALA A 1 103 ? 0.373 5.090 1.252 1.00 91.06 103 ALA A CA 1
ATOM 811 C C . ALA A 1 103 ? 1.881 5.342 1.149 1.00 91.06 103 ALA A C 1
ATOM 813 O O . ALA A 1 103 ? 2.521 4.840 0.229 1.00 91.06 103 ALA A O 1
ATOM 814 N N . ASN A 1 104 ? 2.469 6.018 2.141 1.00 93.69 104 ASN A N 1
ATOM 815 C CA . ASN A 1 104 ? 3.907 6.291 2.177 1.00 93.69 104 ASN A CA 1
ATOM 816 C C . ASN A 1 104 ? 4.745 4.998 2.196 1.00 93.69 104 ASN A C 1
ATOM 818 O O . ASN A 1 104 ? 5.781 4.918 1.535 1.00 93.69 104 ASN A O 1
ATOM 822 N N . TYR A 1 105 ? 4.285 3.970 2.918 1.00 93.81 105 TYR A N 1
ATOM 823 C CA . TYR A 1 105 ? 4.927 2.656 2.930 1.00 93.81 105 TYR A CA 1
ATOM 824 C C . TYR A 1 105 ? 4.876 1.994 1.553 1.00 93.81 105 TYR A C 1
ATOM 826 O O . TYR A 1 105 ? 5.915 1.610 1.021 1.00 93.81 105 TYR A O 1
ATOM 834 N N . CYS A 1 106 ? 3.690 1.895 0.951 1.00 90.56 106 CYS A N 1
ATOM 835 C CA . CYS A 1 106 ? 3.525 1.258 -0.352 1.00 90.56 106 CYS A CA 1
ATOM 836 C C . CYS A 1 106 ? 4.287 1.998 -1.458 1.00 90.56 106 CYS A C 1
ATOM 838 O O . CYS A 1 106 ? 4.906 1.346 -2.293 1.00 90.56 106 CYS A O 1
ATOM 840 N N . ASP A 1 107 ? 4.339 3.331 -1.422 1.00 92.50 107 ASP A N 1
ATOM 841 C CA . ASP A 1 107 ? 5.171 4.122 -2.333 1.00 92.50 107 ASP A CA 1
ATOM 842 C C . ASP A 1 107 ? 6.663 3.809 -2.199 1.00 92.50 107 ASP A C 1
ATOM 844 O O . ASP A 1 107 ? 7.377 3.771 -3.203 1.00 92.50 107 ASP A O 1
ATOM 848 N N . CYS A 1 108 ? 7.151 3.579 -0.978 1.00 93.38 108 CYS A N 1
ATOM 849 C CA . CYS A 1 108 ? 8.528 3.155 -0.748 1.00 93.38 108 CYS A CA 1
ATOM 850 C C . CYS A 1 108 ? 8.774 1.740 -1.288 1.00 93.38 108 CYS A C 1
ATOM 852 O O . CYS A 1 108 ? 9.680 1.545 -2.090 1.00 93.38 108 CYS A O 1
ATOM 854 N N . ILE A 1 109 ? 7.910 0.778 -0.949 1.00 90.75 109 ILE A N 1
ATOM 855 C CA . ILE A 1 109 ? 7.994 -0.610 -1.430 1.00 90.75 109 ILE A CA 1
ATOM 856 C C . ILE A 1 109 ? 7.985 -0.667 -2.958 1.00 90.75 109 ILE A C 1
ATOM 858 O O . ILE A 1 109 ? 8.791 -1.377 -3.549 1.00 90.75 109 ILE A O 1
ATOM 862 N N . MET A 1 110 ? 7.123 0.107 -3.623 1.00 89.25 110 MET A N 1
ATOM 863 C CA . MET A 1 110 ? 7.095 0.133 -5.084 1.00 89.25 110 MET A CA 1
ATOM 864 C C . MET A 1 110 ? 8.400 0.674 -5.675 1.00 89.25 110 MET A C 1
ATOM 866 O O . MET A 1 110 ? 8.802 0.209 -6.738 1.00 89.25 110 MET A O 1
ATOM 870 N N . LYS A 1 111 ? 9.089 1.616 -5.014 1.00 90.19 111 LYS A N 1
ATOM 871 C CA . LYS A 1 111 ? 10.403 2.135 -5.452 1.00 90.19 111 LYS A CA 1
ATOM 872 C C . LYS A 1 111 ? 11.521 1.098 -5.378 1.00 90.19 111 LYS A C 1
ATOM 874 O O . LYS A 1 111 ? 12.425 1.167 -6.202 1.00 90.19 111 LYS A O 1
ATOM 879 N N . GLU A 1 112 ? 11.417 0.124 -4.478 1.00 89.50 112 GLU A N 1
ATOM 880 C CA . GLU A 1 112 ? 12.369 -0.992 -4.383 1.00 89.50 112 GLU A CA 1
ATOM 881 C C . GLU A 1 112 ? 12.233 -1.992 -5.544 1.00 89.50 112 GLU A C 1
ATOM 883 O O . GLU A 1 112 ? 13.156 -2.755 -5.828 1.00 89.50 112 GLU A O 1
ATOM 888 N N . VAL A 1 113 ? 11.095 -1.994 -6.245 1.00 87.69 113 VAL A N 1
ATOM 889 C CA . VAL A 1 113 ? 10.868 -2.863 -7.404 1.00 87.69 113 VAL A CA 1
ATOM 890 C C . VAL A 1 113 ? 11.464 -2.230 -8.659 1.00 87.69 113 VAL A C 1
ATOM 892 O O . VAL A 1 113 ? 11.224 -1.053 -8.958 1.00 87.69 113 VAL A O 1
ATOM 895 N N . SER A 1 114 ? 12.214 -3.026 -9.426 1.00 90.31 114 SER A N 1
ATOM 896 C CA . SER A 1 114 ? 12.778 -2.591 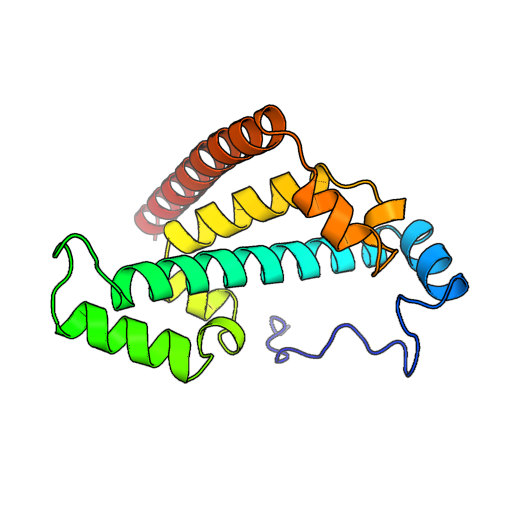-10.705 1.00 90.31 114 SER A CA 1
ATOM 897 C C . SER A 1 114 ? 11.671 -2.270 -11.717 1.00 90.31 114 SER A C 1
ATOM 899 O O . SER A 1 114 ? 10.626 -2.923 -11.746 1.00 90.31 114 SER A O 1
ATOM 901 N N . ASP A 1 115 ? 11.901 -1.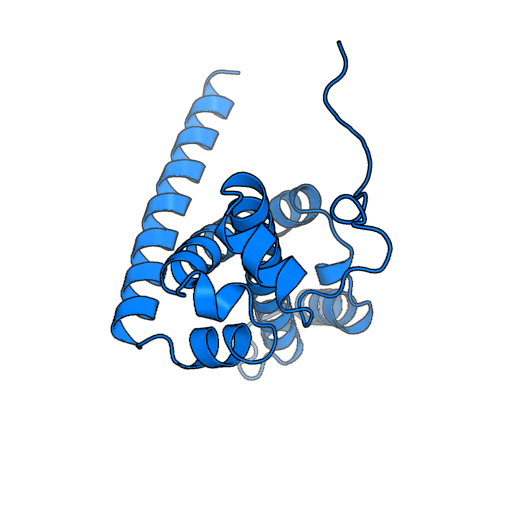289 -12.593 1.00 89.81 115 ASP A N 1
ATOM 902 C CA . ASP A 1 115 ? 10.919 -0.936 -13.627 1.00 89.81 115 ASP A CA 1
ATOM 903 C C . ASP A 1 115 ? 10.607 -2.118 -14.550 1.00 89.81 115 ASP A C 1
ATOM 905 O O . ASP A 1 115 ? 9.454 -2.321 -14.927 1.00 89.81 115 ASP A O 1
ATOM 909 N N . GLN A 1 116 ? 11.620 -2.936 -14.865 1.00 88.56 116 GLN A N 1
ATOM 910 C CA . GLN A 1 116 ? 11.472 -4.122 -15.712 1.00 88.56 116 GLN A CA 1
ATOM 911 C C . GLN A 1 116 ? 10.559 -5.180 -15.089 1.00 88.56 116 GLN A C 1
ATOM 913 O O . GLN A 1 116 ? 9.777 -5.816 -15.800 1.00 88.56 116 GLN A O 1
ATOM 918 N N . ASP A 1 117 ? 10.637 -5.366 -13.772 1.00 87.19 117 ASP A N 1
ATOM 919 C CA . ASP A 1 117 ? 9.764 -6.306 -13.076 1.00 87.19 117 ASP A CA 1
ATOM 920 C C . ASP A 1 117 ? 8.355 -5.736 -12.927 1.00 87.19 117 ASP A C 1
ATOM 922 O O . ASP A 1 117 ? 7.380 -6.460 -13.117 1.00 87.19 117 ASP A O 1
ATOM 926 N N . LEU A 1 118 ? 8.229 -4.430 -12.680 1.00 84.19 118 LEU A N 1
ATOM 927 C CA . LEU A 1 118 ? 6.942 -3.766 -12.486 1.00 84.19 118 LEU A CA 1
ATOM 928 C C . LEU A 1 118 ? 6.061 -3.769 -13.744 1.00 84.19 118 LEU A C 1
ATOM 930 O O . LEU A 1 118 ? 4.847 -3.981 -13.659 1.00 84.19 118 LEU A O 1
ATOM 934 N N . VAL A 1 119 ? 6.658 -3.550 -14.921 1.00 86.38 119 VAL A N 1
ATOM 935 C CA . VAL A 1 119 ? 5.927 -3.617 -16.197 1.00 86.38 119 VAL A CA 1
ATOM 936 C C . VAL A 1 119 ? 5.586 -5.052 -16.593 1.00 86.38 119 VAL A C 1
ATOM 938 O O . VAL A 1 119 ? 4.779 -5.253 -17.491 1.00 86.38 119 VAL A O 1
ATOM 941 N N . ASN A 1 120 ? 6.148 -6.069 -15.937 1.00 83.81 120 ASN A N 1
ATOM 942 C CA . ASN A 1 120 ? 5.811 -7.457 -16.211 1.00 83.81 120 ASN A CA 1
ATOM 943 C C . ASN A 1 120 ? 4.774 -7.970 -15.193 1.00 83.81 120 ASN A C 1
ATOM 945 O O . ASN A 1 120 ? 5.120 -8.240 -14.044 1.00 83.81 120 ASN A O 1
ATOM 949 N N . PRO A 1 121 ? 3.517 -8.227 -15.598 1.00 71.06 121 PRO A N 1
ATOM 950 C CA . PRO A 1 121 ? 2.449 -8.595 -14.665 1.00 71.06 121 PRO A CA 1
ATOM 951 C C . PRO A 1 121 ? 2.673 -9.932 -13.941 1.00 71.06 121 PRO A C 1
ATOM 953 O O . PRO A 1 121 ? 2.020 -10.189 -12.936 1.00 71.06 121 PRO A O 1
ATOM 956 N N . LYS A 1 122 ? 3.576 -10.794 -14.432 1.00 71.62 122 LYS A N 1
ATOM 957 C CA . LYS A 1 122 ? 3.944 -12.048 -13.753 1.00 71.62 122 LYS A CA 1
ATOM 958 C C . LYS A 1 122 ? 5.107 -11.878 -12.779 1.00 71.62 122 LYS A C 1
ATOM 960 O O . LYS A 1 122 ? 5.210 -12.657 -11.841 1.00 71.62 122 LYS A O 1
ATOM 965 N N . LYS A 1 123 ? 5.988 -10.902 -13.021 1.00 72.56 123 LYS A N 1
ATOM 966 C CA . LYS A 1 123 ? 7.186 -10.672 -12.203 1.00 72.56 123 LYS A CA 1
ATOM 967 C C . LYS A 1 123 ? 6.984 -9.593 -11.153 1.00 72.56 123 LYS A C 1
ATOM 969 O O . LYS A 1 123 ? 7.561 -9.714 -10.088 1.00 72.56 123 LYS A O 1
ATOM 974 N N . GLY A 1 124 ? 6.152 -8.585 -11.411 1.00 69.31 124 GLY A N 1
ATOM 975 C CA . GLY A 1 124 ? 5.944 -7.475 -10.48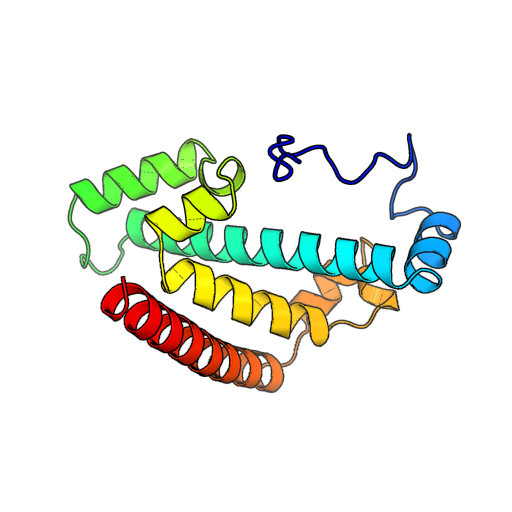1 1.00 69.31 124 GLY A CA 1
ATOM 976 C C . GLY A 1 124 ? 5.431 -7.942 -9.121 1.00 69.31 124 GLY A C 1
ATOM 977 O O . GLY A 1 124 ? 5.948 -7.513 -8.097 1.00 69.31 124 GLY A O 1
ATOM 978 N N . LEU A 1 125 ? 4.478 -8.881 -9.101 1.00 66.81 125 LEU A N 1
ATOM 979 C CA . LEU A 1 125 ? 3.952 -9.437 -7.850 1.00 66.81 125 LEU A CA 1
ATOM 980 C C . LEU A 1 125 ? 5.015 -10.257 -7.096 1.00 66.81 125 LEU A C 1
ATOM 982 O O . LEU A 1 125 ? 5.221 -10.051 -5.906 1.00 66.81 125 LEU A O 1
ATOM 986 N N . ASP A 1 126 ? 5.737 -11.121 -7.812 1.00 72.69 126 ASP A N 1
ATOM 987 C CA . ASP A 1 126 ? 6.823 -11.943 -7.263 1.00 72.69 126 ASP A CA 1
ATOM 988 C C . ASP A 1 126 ? 7.987 -11.082 -6.735 1.00 72.69 126 ASP A C 1
ATOM 990 O O . ASP A 1 126 ? 8.552 -11.356 -5.679 1.00 72.69 126 ASP A O 1
ATOM 994 N N . ALA A 1 127 ? 8.315 -9.991 -7.430 1.00 77.56 127 ALA A N 1
ATOM 995 C CA . ALA A 1 127 ? 9.329 -9.035 -7.007 1.00 77.56 127 ALA A CA 1
ATOM 996 C C . ALA A 1 127 ? 8.921 -8.321 -5.713 1.00 77.56 127 ALA A C 1
ATOM 998 O O . ALA A 1 127 ? 9.751 -8.192 -4.818 1.00 77.56 127 ALA A O 1
ATOM 999 N N . VAL A 1 128 ? 7.648 -7.926 -5.582 1.00 73.88 128 VAL A N 1
ATOM 1000 C CA . VAL A 1 128 ? 7.106 -7.333 -4.347 1.00 73.88 128 VAL A CA 1
ATOM 1001 C C . VAL A 1 128 ? 7.164 -8.324 -3.182 1.00 73.88 128 VAL A C 1
ATOM 1003 O O . VAL A 1 128 ? 7.605 -7.961 -2.093 1.00 73.88 128 VAL A O 1
ATOM 1006 N N . GLU A 1 129 ? 6.777 -9.582 -3.401 1.00 72.38 129 GLU A N 1
ATOM 1007 C CA . GLU A 1 129 ? 6.824 -10.632 -2.370 1.00 72.38 129 GLU A CA 1
ATOM 1008 C C . GLU A 1 129 ? 8.255 -10.961 -1.918 1.00 72.38 129 GLU A C 1
ATOM 1010 O O . GLU A 1 129 ? 8.477 -11.351 -0.769 1.00 72.38 129 GLU A O 1
ATOM 1015 N N . LYS A 1 130 ? 9.238 -10.768 -2.803 1.00 82.12 130 LYS A N 1
ATOM 1016 C CA . LYS A 1 130 ? 10.661 -11.026 -2.547 1.00 82.12 130 LYS A CA 1
ATOM 1017 C C . LYS A 1 130 ? 11.436 -9.816 -2.030 1.00 82.12 130 LYS A C 1
ATOM 1019 O O . LYS A 1 130 ? 12.647 -9.935 -1.823 1.00 82.12 130 LYS A O 1
ATOM 1024 N N . ILE A 1 131 ? 10.782 -8.676 -1.783 1.00 84.88 131 ILE A N 1
ATOM 1025 C CA . ILE A 1 131 ? 11.445 -7.519 -1.169 1.00 84.88 131 ILE A CA 1
ATOM 1026 C C . ILE A 1 131 ? 12.050 -7.948 0.166 1.00 84.88 131 ILE A C 1
ATOM 1028 O O . ILE A 1 131 ? 11.388 -8.538 1.022 1.00 84.88 131 ILE A O 1
ATOM 1032 N N . SER A 1 132 ? 13.334 -7.642 0.342 1.00 88.50 132 SER A N 1
ATOM 1033 C CA . SER A 1 132 ? 14.085 -8.055 1.522 1.00 88.50 132 SER A CA 1
ATOM 1034 C C . SER A 1 132 ? 13.477 -7.481 2.809 1.00 88.50 132 SER A C 1
ATOM 1036 O O . SER A 1 132 ? 13.014 -6.340 2.837 1.00 88.50 132 SER A O 1
ATOM 1038 N N . LYS A 1 133 ? 13.524 -8.241 3.913 1.00 90.31 133 LYS A N 1
ATOM 1039 C CA . LYS A 1 133 ? 13.081 -7.744 5.230 1.00 90.31 133 LYS A CA 1
ATOM 1040 C C . LYS A 1 133 ? 13.745 -6.411 5.623 1.00 90.31 133 LYS A C 1
ATOM 1042 O O . LYS A 1 133 ? 13.021 -5.538 6.086 1.00 90.31 133 LYS A O 1
ATOM 1047 N N . PRO A 1 134 ? 15.063 -6.201 5.408 1.00 92.38 134 PRO A N 1
ATOM 1048 C CA . PRO A 1 134 ? 15.685 -4.903 5.663 1.00 92.38 134 PRO A CA 1
ATOM 1049 C C . PRO A 1 134 ? 15.044 -3.749 4.882 1.00 92.38 134 PRO A C 1
ATOM 1051 O O . PRO A 1 134 ? 14.793 -2.699 5.466 1.00 92.38 134 PRO A O 1
ATOM 1054 N N . ALA A 1 135 ? 14.727 -3.950 3.598 1.00 90.50 135 ALA A N 1
ATOM 1055 C CA . ALA A 1 135 ? 14.058 -2.936 2.783 1.00 90.50 135 ALA A CA 1
ATOM 1056 C C . ALA A 1 135 ? 12.632 -2.654 3.284 1.00 90.50 135 ALA A C 1
ATOM 1058 O O . ALA A 1 135 ? 12.238 -1.496 3.403 1.00 90.50 135 ALA A O 1
ATOM 1059 N N . GLN A 1 136 ? 11.887 -3.694 3.679 1.00 89.62 136 GLN A N 1
ATOM 1060 C CA . GLN A 1 136 ? 10.567 -3.522 4.296 1.00 89.62 136 GLN A CA 1
ATOM 1061 C C . GLN A 1 136 ? 10.655 -2.683 5.577 1.00 89.62 136 GLN A C 1
ATOM 1063 O O . GLN A 1 136 ? 9.922 -1.707 5.714 1.00 89.62 136 GLN A O 1
ATOM 1068 N N . THR A 1 137 ? 11.587 -3.003 6.481 1.00 93.38 137 THR A N 1
ATOM 1069 C CA . THR A 1 137 ? 11.789 -2.249 7.728 1.00 93.38 137 THR A CA 1
ATOM 1070 C C . THR A 1 137 ? 12.216 -0.803 7.470 1.00 93.38 137 THR A C 1
ATOM 1072 O O . THR A 1 137 ? 11.722 0.108 8.133 1.00 93.38 137 THR A O 1
ATOM 1075 N N . ALA A 1 138 ? 13.091 -0.562 6.491 1.00 94.81 138 ALA A N 1
ATOM 1076 C CA . ALA A 1 138 ? 13.476 0.793 6.102 1.00 94.81 138 ALA A CA 1
ATOM 1077 C C . ALA A 1 138 ? 12.270 1.589 5.575 1.00 94.81 138 ALA A C 1
ATOM 1079 O O . ALA A 1 138 ? 12.056 2.736 5.974 1.00 94.81 138 ALA A O 1
ATOM 1080 N N . CYS A 1 139 ? 11.434 0.966 4.741 1.00 94.69 139 CYS A N 1
ATOM 1081 C CA . CYS A 1 139 ? 10.208 1.581 4.248 1.00 94.69 139 CYS A CA 1
ATOM 1082 C C . CYS A 1 139 ? 9.185 1.846 5.356 1.00 94.69 139 CYS A C 1
ATOM 1084 O O . CYS A 1 139 ? 8.531 2.885 5.327 1.00 94.69 139 CYS A O 1
ATOM 1086 N N . GLU A 1 140 ? 9.056 0.967 6.353 1.00 94.31 140 GLU A N 1
ATOM 1087 C CA . GLU A 1 140 ? 8.194 1.203 7.520 1.00 94.31 140 GLU A CA 1
ATOM 1088 C C . GLU A 1 140 ? 8.642 2.433 8.316 1.00 94.31 140 GLU A C 1
ATOM 1090 O O . GLU A 1 140 ? 7.818 3.286 8.648 1.00 94.31 140 GLU A O 1
ATOM 1095 N N . GLN A 1 141 ? 9.943 2.553 8.594 1.00 94.62 141 GLN A N 1
ATOM 1096 C CA . GLN A 1 141 ? 10.496 3.694 9.328 1.00 94.62 141 GLN A CA 1
ATOM 1097 C C . GLN A 1 141 ? 10.307 5.003 8.554 1.00 94.62 141 GLN A C 1
ATOM 1099 O O . GLN A 1 141 ? 9.808 5.986 9.105 1.00 94.62 141 GLN A O 1
ATOM 1104 N N . ASN A 1 142 ? 10.628 4.996 7.258 1.00 94.88 142 ASN A N 1
ATOM 1105 C CA . ASN A 1 142 ? 10.457 6.160 6.392 1.00 94.88 142 ASN A CA 1
ATOM 1106 C C . ASN A 1 142 ? 8.980 6.579 6.281 1.00 94.88 142 ASN A C 1
ATOM 1108 O O . ASN A 1 142 ? 8.646 7.764 6.356 1.00 94.88 142 ASN A O 1
ATOM 1112 N N . ALA A 1 143 ? 8.070 5.610 6.160 1.00 94.69 143 ALA A N 1
ATOM 1113 C CA . ALA A 1 143 ? 6.638 5.876 6.108 1.00 94.69 143 ALA A CA 1
ATOM 1114 C C . ALA A 1 143 ? 6.134 6.547 7.389 1.00 94.69 143 ALA A C 1
ATOM 1116 O O . ALA A 1 143 ? 5.389 7.527 7.311 1.00 94.69 143 ALA A O 1
ATOM 1117 N N . GLN A 1 144 ? 6.582 6.081 8.558 1.00 94.06 144 GLN A N 1
ATOM 1118 C CA . GLN A 1 144 ? 6.219 6.678 9.843 1.00 94.06 144 GLN A CA 1
ATOM 1119 C C . GLN A 1 144 ? 6.714 8.122 9.958 1.00 94.06 144 GLN A C 1
ATOM 1121 O O . GLN A 1 144 ? 5.946 9.008 10.343 1.00 94.06 144 GLN A O 1
ATOM 1126 N N . GLU A 1 145 ? 7.974 8.375 9.599 1.00 94.81 145 GLU A N 1
ATOM 1127 C CA . GLU A 1 145 ? 8.567 9.713 9.648 1.00 94.81 145 GLU A CA 1
ATOM 1128 C C . GLU A 1 145 ? 7.862 10.678 8.686 1.00 94.81 145 GLU A C 1
ATOM 1130 O O . GLU A 1 145 ? 7.426 11.763 9.087 1.00 94.81 145 GLU A O 1
ATOM 1135 N N . THR A 1 146 ? 7.670 10.253 7.436 1.00 93.56 146 THR A N 1
ATOM 1136 C CA . THR A 1 146 ? 7.003 11.047 6.396 1.00 93.56 146 THR A CA 1
ATOM 1137 C C . THR A 1 146 ? 5.564 11.369 6.788 1.00 93.56 146 THR A C 1
ATOM 1139 O O . THR A 1 146 ? 5.140 12.524 6.717 1.00 93.56 146 THR A O 1
ATOM 1142 N N . THR A 1 147 ? 4.825 10.375 7.283 1.00 92.62 147 THR A N 1
ATOM 1143 C CA . THR A 1 147 ? 3.443 10.562 7.741 1.00 92.62 147 THR A CA 1
ATOM 1144 C C . THR A 1 147 ? 3.379 11.550 8.892 1.00 92.62 147 THR A C 1
ATOM 1146 O O . THR A 1 147 ? 2.548 12.457 8.883 1.00 92.62 147 THR A O 1
ATOM 1149 N N . LYS A 1 148 ? 4.266 11.413 9.884 1.00 93.56 148 LYS A N 1
ATOM 1150 C CA . LYS A 1 148 ? 4.317 12.331 11.024 1.00 93.56 148 LYS A CA 1
ATOM 1151 C C . LYS A 1 148 ? 4.545 13.766 10.556 1.00 93.56 148 LYS A C 1
ATOM 1153 O O . LYS A 1 148 ? 3.803 14.659 10.959 1.00 93.56 148 LYS A O 1
ATOM 1158 N N . ARG A 1 149 ? 5.504 13.974 9.651 1.00 93.50 149 ARG A N 1
ATOM 1159 C CA . ARG A 1 149 ? 5.789 15.291 9.075 1.00 93.50 149 ARG A CA 1
ATOM 1160 C C . ARG A 1 149 ? 4.576 15.879 8.350 1.00 93.50 149 ARG A C 1
ATOM 1162 O O . ARG A 1 149 ? 4.218 17.023 8.615 1.00 93.50 149 ARG A O 1
ATOM 1169 N N . GLN A 1 150 ? 3.917 15.099 7.494 1.00 90.06 150 GLN A N 1
ATOM 1170 C CA . GLN A 1 150 ? 2.724 15.538 6.759 1.00 90.06 150 GLN A CA 1
ATOM 1171 C C . GLN A 1 150 ? 1.571 15.904 7.706 1.00 90.06 150 GLN A C 1
ATOM 1173 O O . GLN A 1 150 ? 0.892 16.912 7.509 1.00 90.06 150 GLN A O 1
ATOM 1178 N N . MET A 1 151 ? 1.369 15.126 8.771 1.00 90.44 151 MET A N 1
ATOM 1179 C CA . MET A 1 151 ? 0.356 15.414 9.789 1.00 90.44 151 MET A CA 1
ATOM 1180 C C . MET A 1 151 ? 0.675 16.687 10.584 1.00 90.44 151 MET A C 1
ATOM 1182 O O . MET A 1 151 ? -0.231 17.466 10.886 1.00 90.44 151 MET A O 1
ATOM 1186 N N . ASP A 1 152 ? 1.944 16.923 10.915 1.00 91.06 152 ASP A N 1
ATOM 1187 C CA . ASP A 1 152 ? 2.375 18.126 11.632 1.00 91.06 152 ASP A CA 1
ATOM 1188 C C . ASP A 1 152 ? 2.269 19.387 10.761 1.00 91.06 152 ASP A C 1
ATOM 1190 O O . ASP A 1 152 ? 1.865 20.444 11.249 1.00 91.06 152 ASP A O 1
ATOM 1194 N N . GLU A 1 153 ? 2.586 19.290 9.468 1.00 90.25 153 GLU A N 1
ATOM 1195 C CA . GLU A 1 153 ? 2.410 20.377 8.499 1.00 90.25 153 GLU A CA 1
ATOM 1196 C C . GLU A 1 153 ? 0.928 20.744 8.324 1.00 90.25 153 GLU A C 1
ATOM 1198 O O . GLU A 1 153 ? 0.585 21.927 8.362 1.00 90.25 153 GLU A O 1
ATOM 1203 N N . ARG A 1 154 ? 0.033 19.750 8.252 1.00 84.69 154 ARG A N 1
ATOM 1204 C CA . ARG A 1 154 ? -1.424 19.968 8.188 1.00 84.69 154 ARG A CA 1
ATOM 1205 C C . ARG A 1 154 ? -1.964 20.672 9.426 1.00 84.69 154 ARG A C 1
ATOM 1207 O O . ARG A 1 154 ? -2.595 21.713 9.309 1.00 84.69 154 ARG A O 1
ATOM 1214 N N . LYS A 1 155 ? -1.599 20.199 10.622 1.00 86.81 155 LYS A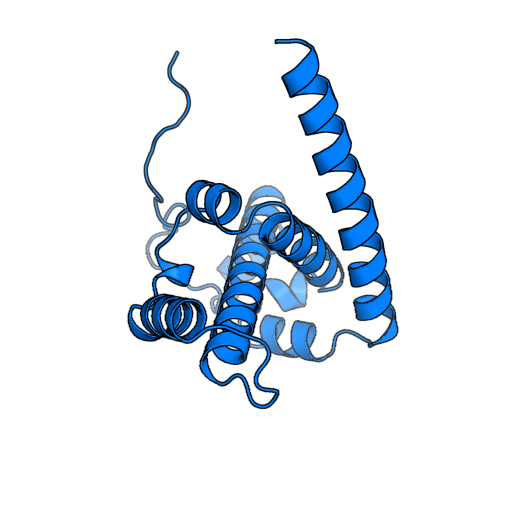 N 1
ATOM 1215 C CA . LYS A 1 155 ? -1.988 20.855 11.885 1.00 86.81 155 LYS A CA 1
ATOM 1216 C C . LYS A 1 155 ? -1.518 22.308 11.968 1.00 86.81 155 LYS A C 1
ATOM 1218 O O . LYS A 1 155 ? -2.164 23.126 12.617 1.00 86.81 155 LYS A O 1
ATOM 1223 N N . LYS A 1 156 ? -0.366 22.636 11.373 1.00 85.56 156 LYS A N 1
ATOM 1224 C CA . LYS A 1 156 ? 0.130 24.020 11.300 1.00 85.56 156 LYS A CA 1
ATOM 1225 C C . LYS A 1 156 ? -0.666 24.862 10.303 1.00 85.56 156 LYS A C 1
ATOM 1227 O O . LYS A 1 156 ? -0.847 26.046 10.567 1.00 85.56 156 LYS A O 1
ATOM 1232 N N . ALA A 1 157 ? -1.109 24.279 9.191 1.00 80.94 157 ALA A N 1
ATOM 1233 C CA . ALA A 1 157 ? -1.963 24.950 8.214 1.00 80.94 157 ALA A CA 1
ATOM 1234 C C . ALA A 1 157 ? -3.362 25.228 8.788 1.00 80.94 157 ALA A C 1
ATOM 1236 O O . ALA A 1 157 ? -3.838 26.354 8.693 1.00 80.94 157 ALA A O 1
ATOM 1237 N N . ASP A 1 158 ? -3.952 24.258 9.490 1.00 76.25 158 ASP A N 1
ATOM 1238 C CA . ASP A 1 158 ? -5.283 24.387 10.099 1.00 76.25 158 ASP A CA 1
ATOM 1239 C C . ASP A 1 158 ? -5.331 25.427 11.228 1.00 76.25 158 ASP A C 1
ATOM 1241 O O . ASP A 1 158 ? -6.373 26.009 11.485 1.00 76.25 158 ASP A O 1
ATOM 1245 N N . LYS A 1 159 ? -4.203 25.690 11.903 1.00 71.44 159 LYS A N 1
ATOM 1246 C CA . LYS A 1 159 ? -4.089 26.737 12.938 1.00 71.44 159 LYS A CA 1
ATOM 1247 C C . LYS A 1 159 ? -3.905 28.154 12.383 1.00 71.44 159 LYS A C 1
ATOM 1249 O O . LYS A 1 159 ? -3.903 29.102 13.163 1.00 71.44 159 LYS A O 1
ATOM 1254 N N . LYS A 1 160 ? -3.632 28.292 11.083 1.00 62.81 160 LYS A N 1
ATOM 1255 C CA . LYS A 1 160 ? -3.427 29.586 10.411 1.00 62.81 160 LYS A CA 1
ATOM 1256 C C . LYS A 1 160 ? -4.673 30.077 9.666 1.00 62.81 160 LYS A C 1
ATOM 1258 O O . LYS A 1 160 ? -4.660 31.223 9.222 1.00 62.81 160 LYS A O 1
ATOM 1263 N N . ASN A 1 161 ? -5.688 29.224 9.537 1.00 51.44 161 ASN A N 1
ATOM 1264 C CA . ASN A 1 161 ? -7.017 29.540 9.012 1.00 51.44 161 ASN A CA 1
ATOM 1265 C C . ASN A 1 161 ? -8.013 29.711 10.161 1.00 51.44 161 ASN A C 1
ATOM 1267 O O . ASN A 1 161 ? -9.024 30.405 9.932 1.00 51.44 161 ASN A O 1
#

Secondary structure (DSSP, 8-state):
----------S---TT--TTSHHHHHHHHH-HHHHHHHHHHHHHHHHHHHHHHHHHHHHH-TTS-S-HHHHHHHHHHHHTTHHHHS-HHHHHHHHTHHHHHHHHHHHHHHHHS-HHHHTSTTHHHHHHHT--HHHHHHHHHHHHHHHHHHHHHHHHHHTT-

Foldseek 3Di:
DDDPPDPPDDPPPPPPDDLQDPVVLVVCVVDVVSLVVLLLVQLLVQLLVVVLVVLVCQLVVPPPPDDPVSNVVSVCCNVVVVSVVDDLVRVCVVCPLSSQLSSQLSSQLSVQADSSQSSNPVRVVVSSVPPDPVSSVVSNVRSVVVSVVVVVVVVVVVVVD